Protein AF-A0A918XGK7-F1 (afdb_monomer_lite)

Organism: NCBI:txid141693

pLDDT: mean 85.61, std 13.68, range [44.34, 97.69]

Structure (mmCIF, N/CA/C/O backbone):
data_AF-A0A918XGK7-F1
#
_entry.id   AF-A0A918XGK7-F1
#
loop_
_atom_site.group_PDB
_atom_site.id
_atom_site.type_symbol
_atom_site.label_atom_id
_atom_site.label_alt_id
_atom_site.label_comp_id
_atom_site.label_asym_id
_atom_site.label_entity_id
_atom_site.label_seq_id
_atom_site.pdbx_PDB_ins_code
_atom_site.Cartn_x
_atom_site.Cartn_y
_atom_site.Cartn_z
_atom_site.occupancy
_atom_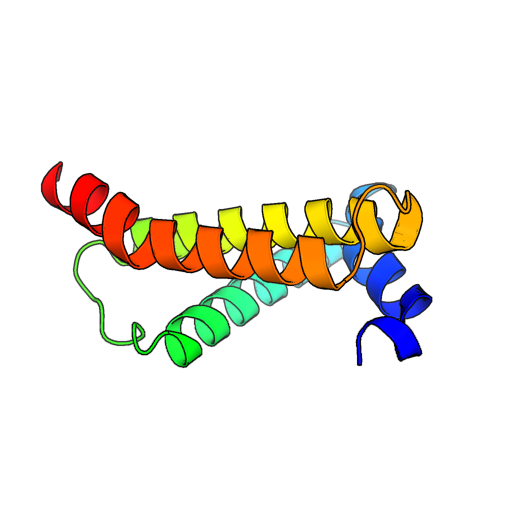site.B_iso_or_equiv
_atom_site.auth_seq_id
_atom_site.auth_comp_id
_atom_site.auth_asym_id
_atom_site.auth_atom_id
_atom_site.pdbx_PDB_model_num
ATOM 1 N N . MET A 1 1 ? 1.549 7.581 -15.624 1.00 50.94 1 MET A N 1
ATOM 2 C CA . MET A 1 1 ? 2.599 8.407 -14.990 1.00 50.94 1 MET A CA 1
ATOM 3 C C . MET A 1 1 ? 3.818 7.566 -14.627 1.00 50.94 1 MET A C 1
ATOM 5 O O . MET A 1 1 ? 4.890 7.894 -15.106 1.00 50.94 1 MET A O 1
ATOM 9 N N . VAL A 1 2 ? 3.644 6.455 -13.897 1.00 58.75 2 VAL A N 1
ATOM 10 C CA . VAL A 1 2 ? 4.733 5.533 -13.501 1.00 58.75 2 VAL A CA 1
ATOM 11 C C . VAL A 1 2 ? 5.549 4.999 -14.687 1.00 58.75 2 VAL A C 1
ATOM 13 O O . VAL A 1 2 ? 6.764 5.108 -14.659 1.00 58.75 2 VAL A O 1
ATOM 16 N N . GLU A 1 3 ? 4.906 4.541 -15.768 1.00 60.41 3 GLU A N 1
ATOM 17 C CA . GLU A 1 3 ? 5.625 4.026 -16.955 1.00 60.41 3 GLU A CA 1
ATOM 18 C C . GLU A 1 3 ? 6.552 5.071 -17.603 1.00 60.41 3 GLU A C 1
ATOM 20 O O . GLU A 1 3 ? 7.665 4.770 -18.015 1.00 60.41 3 GLU A O 1
ATOM 25 N N . ARG A 1 4 ? 6.110 6.336 -17.645 1.00 62.25 4 ARG A N 1
ATOM 26 C CA . ARG A 1 4 ? 6.856 7.440 -18.270 1.00 62.25 4 ARG A CA 1
ATOM 27 C C . ARG A 1 4 ? 8.055 7.900 -17.435 1.00 62.25 4 ARG A C 1
ATOM 29 O O . ARG A 1 4 ? 8.997 8.437 -17.999 1.00 62.25 4 ARG A O 1
ATOM 36 N N . ASN A 1 5 ? 8.005 7.680 -16.120 1.00 68.56 5 ASN A N 1
ATOM 37 C CA . ASN A 1 5 ? 9.030 8.071 -15.149 1.00 68.56 5 ASN A CA 1
ATOM 38 C C . ASN A 1 5 ? 9.626 6.836 -14.450 1.00 68.56 5 ASN A C 1
ATOM 40 O O . ASN A 1 5 ? 9.981 6.901 -13.273 1.00 68.56 5 ASN A O 1
ATOM 44 N N . ARG A 1 6 ? 9.699 5.697 -15.156 1.00 67.88 6 ARG A N 1
ATOM 45 C CA . ARG A 1 6 ? 10.074 4.392 -14.593 1.00 67.88 6 ARG A CA 1
ATOM 46 C C . ARG A 1 6 ? 11.395 4.443 -13.828 1.00 67.88 6 ARG A C 1
ATOM 48 O O . ARG A 1 6 ? 11.460 3.905 -12.736 1.00 67.88 6 ARG A O 1
ATOM 55 N N . GLU A 1 7 ? 12.423 5.099 -14.357 1.00 70.56 7 GLU A N 1
ATOM 56 C CA . GLU A 1 7 ? 13.737 5.193 -13.698 1.00 70.56 7 GLU A CA 1
ATOM 57 C C . GLU A 1 7 ? 13.685 5.987 -12.388 1.00 70.56 7 GLU A C 1
ATOM 59 O O . GLU A 1 7 ? 14.198 5.528 -11.372 1.00 70.56 7 GLU A O 1
ATOM 64 N N . MET A 1 8 ? 12.989 7.127 -12.381 1.00 72.44 8 MET A N 1
ATOM 65 C CA . MET A 1 8 ? 12.766 7.923 -11.169 1.00 72.44 8 MET A CA 1
ATOM 66 C C . MET A 1 8 ? 11.963 7.132 -10.127 1.00 72.44 8 MET A C 1
ATOM 68 O O . MET A 1 8 ? 12.297 7.140 -8.945 1.00 72.44 8 MET A O 1
ATOM 72 N N . TRP A 1 9 ? 10.933 6.405 -10.569 1.00 71.25 9 TRP A N 1
ATOM 73 C CA . TRP A 1 9 ? 10.140 5.533 -9.703 1.00 71.25 9 TRP A CA 1
ATOM 74 C C . TRP A 1 9 ? 10.972 4.376 -9.135 1.00 71.25 9 TRP A C 1
ATOM 76 O O . TRP A 1 9 ? 10.893 4.096 -7.943 1.00 71.25 9 TRP A O 1
ATOM 86 N N . LEU A 1 10 ? 11.811 3.740 -9.958 1.00 73.31 10 LEU A N 1
ATOM 87 C CA . LEU A 1 10 ? 12.707 2.661 -9.541 1.00 73.31 10 LEU A CA 1
ATOM 88 C C . LEU A 1 10 ? 13.792 3.143 -8.575 1.00 73.31 10 LEU A C 1
ATOM 90 O O . LEU A 1 10 ? 14.120 2.415 -7.644 1.00 73.31 10 LEU A O 1
ATOM 94 N N . SER A 1 11 ? 14.307 4.361 -8.752 1.00 70.12 11 SER A N 1
ATOM 95 C CA . SER A 1 11 ? 15.226 4.986 -7.798 1.00 70.12 11 SER A CA 1
ATOM 96 C C . SER A 1 11 ? 14.545 5.223 -6.451 1.00 70.12 11 SER A C 1
ATOM 98 O O . SER A 1 11 ? 15.104 4.867 -5.419 1.00 70.12 11 SER A O 1
ATOM 100 N N . ALA A 1 12 ? 13.324 5.766 -6.454 1.00 68.31 12 ALA A N 1
ATOM 101 C CA . ALA A 1 12 ? 12.577 6.057 -5.231 1.00 68.31 12 ALA A CA 1
ATOM 102 C C . ALA A 1 12 ? 12.235 4.791 -4.429 1.00 68.31 12 ALA A C 1
ATOM 104 O O . ALA A 1 12 ? 12.311 4.801 -3.205 1.00 68.31 12 ALA A O 1
ATOM 105 N N . ILE A 1 13 ? 11.897 3.688 -5.107 1.00 71.75 13 ILE A N 1
ATOM 106 C CA . ILE A 1 13 ? 11.641 2.409 -4.432 1.00 71.75 13 ILE A CA 1
ATOM 107 C C . ILE A 1 13 ? 12.912 1.577 -4.225 1.00 71.75 13 ILE A C 1
ATOM 109 O O . ILE A 1 13 ? 12.831 0.557 -3.564 1.00 71.75 13 ILE A O 1
ATOM 113 N N . GLY A 1 14 ? 14.054 1.916 -4.828 1.00 60.69 14 GLY A N 1
ATOM 114 C CA . GLY A 1 14 ? 15.280 1.102 -4.829 1.00 60.69 14 GLY A CA 1
ATOM 115 C C . GLY A 1 14 ? 16.330 1.507 -3.790 1.00 60.69 14 GLY A C 1
ATOM 116 O O . GLY A 1 14 ? 17.184 0.687 -3.456 1.00 60.69 14 GLY A O 1
ATOM 117 N N . SER A 1 15 ? 16.256 2.729 -3.250 1.00 56.47 15 SER A N 1
ATOM 118 C CA . SER A 1 15 ? 17.222 3.261 -2.270 1.00 56.47 15 SER A CA 1
ATOM 119 C C . SER A 1 15 ? 17.276 2.516 -0.929 1.00 56.47 15 SER A C 1
ATOM 121 O O . SER A 1 15 ? 18.176 2.765 -0.138 1.00 56.47 15 SER A O 1
ATOM 123 N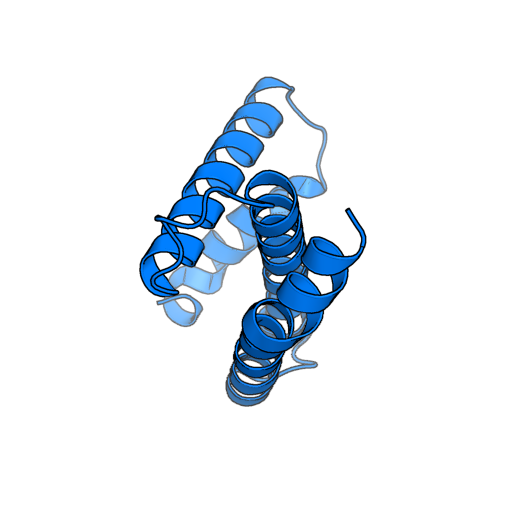 N . GLU A 1 16 ? 16.387 1.554 -0.679 1.00 54.47 16 GLU A N 1
ATOM 124 C CA . GLU A 1 16 ? 16.419 0.695 0.516 1.00 54.47 16 GLU A CA 1
ATOM 125 C C . GLU A 1 16 ? 17.652 -0.245 0.563 1.00 54.47 16 GLU A C 1
ATOM 127 O O . GLU A 1 16 ? 17.886 -0.886 1.582 1.00 54.47 16 GLU A O 1
ATOM 132 N N . ALA A 1 17 ? 18.441 -0.362 -0.520 1.00 44.34 17 ALA A N 1
ATOM 133 C CA . ALA A 1 17 ? 19.491 -1.383 -0.656 1.00 44.34 17 ALA A CA 1
ATOM 134 C C . ALA A 1 17 ? 20.957 -0.892 -0.581 1.00 44.34 17 ALA A C 1
ATOM 136 O O . ALA A 1 17 ? 21.859 -1.726 -0.669 1.00 44.34 17 ALA A O 1
ATOM 137 N N . ILE A 1 18 ? 21.246 0.409 -0.437 1.00 46.34 18 ILE A N 1
ATOM 138 C CA . ILE A 1 18 ? 22.634 0.921 -0.437 1.00 46.34 18 ILE A CA 1
ATOM 139 C C . ILE A 1 18 ? 22.864 1.850 0.762 1.00 46.34 18 ILE A C 1
ATOM 141 O O . ILE A 1 18 ? 22.406 2.983 0.745 1.00 46.34 18 ILE A O 1
ATOM 145 N N . GLY A 1 19 ? 23.595 1.346 1.769 1.00 52.97 19 GLY A N 1
ATOM 146 C CA . GLY A 1 19 ? 24.345 2.090 2.800 1.00 52.97 19 GLY A CA 1
ATOM 147 C C . GLY A 1 19 ? 23.707 3.386 3.306 1.00 52.97 19 GLY A C 1
ATOM 148 O O . GLY A 1 19 ? 23.999 4.454 2.778 1.00 52.97 19 GLY A O 1
ATOM 149 N N . GLN A 1 20 ? 22.861 3.271 4.331 1.00 57.28 20 GLN A N 1
ATOM 150 C CA . GLN A 1 20 ? 21.962 4.325 4.797 1.00 57.28 20 GLN A CA 1
ATOM 151 C C . GLN A 1 20 ? 22.652 5.453 5.577 1.00 57.28 20 GLN A C 1
ATOM 153 O O . GLN A 1 20 ? 23.336 5.236 6.577 1.00 57.28 20 GLN A O 1
ATOM 158 N N . ASP A 1 21 ? 22.386 6.672 5.121 1.00 73.25 21 ASP A N 1
ATOM 159 C CA . ASP A 1 21 ? 22.369 7.882 5.933 1.00 73.25 21 ASP A CA 1
ATOM 160 C C . ASP A 1 21 ? 21.057 7.881 6.744 1.00 73.25 21 ASP A C 1
ATOM 162 O O . ASP A 1 21 ? 19.974 7.741 6.163 1.00 73.25 21 ASP A O 1
ATOM 166 N N . SER A 1 22 ? 21.143 7.998 8.073 1.00 74.69 22 SER A N 1
ATOM 167 C CA . SER A 1 22 ? 19.979 7.977 8.974 1.00 74.69 22 SER A CA 1
ATOM 168 C C . SER A 1 22 ? 18.950 9.056 8.638 1.00 74.69 22 SER A C 1
ATOM 170 O O . SER A 1 22 ? 17.751 8.857 8.842 1.00 74.69 22 SER A O 1
ATOM 172 N N . ASP A 1 23 ? 19.404 10.176 8.079 1.00 78.94 23 ASP A N 1
ATOM 173 C CA . ASP A 1 23 ? 18.534 11.295 7.729 1.00 78.94 23 ASP A CA 1
ATOM 174 C C . ASP A 1 23 ? 17.661 10.942 6.516 1.00 78.94 23 ASP A C 1
ATOM 176 O O . ASP A 1 23 ? 16.480 11.289 6.453 1.00 78.94 23 ASP A O 1
ATOM 180 N N . VAL A 1 24 ? 18.208 10.175 5.567 1.00 77.62 24 VAL A N 1
ATOM 181 C CA . VAL A 1 24 ? 17.474 9.706 4.384 1.00 77.62 24 VAL A CA 1
ATOM 182 C C . VAL A 1 24 ? 16.419 8.673 4.771 1.00 77.62 24 VAL A C 1
ATOM 184 O O . VAL A 1 24 ? 15.304 8.720 4.249 1.00 77.62 24 VAL A O 1
ATOM 187 N N . GLU A 1 25 ? 16.728 7.765 5.699 1.00 75.75 25 GLU A N 1
ATOM 188 C CA . GLU A 1 25 ? 15.733 6.825 6.231 1.00 75.75 25 GLU A CA 1
ATOM 189 C C . GLU A 1 25 ? 14.551 7.551 6.869 1.00 75.75 25 GLU A C 1
ATOM 191 O O . GLU A 1 25 ? 13.397 7.215 6.593 1.00 75.75 25 GLU A O 1
ATOM 196 N N . GLN A 1 26 ? 14.830 8.566 7.688 1.00 80.56 26 GLN A N 1
ATOM 197 C CA . GLN A 1 26 ? 13.786 9.324 8.363 1.00 80.56 26 GLN A CA 1
ATOM 198 C C . GLN A 1 26 ? 12.878 10.049 7.360 1.00 80.56 26 GLN A C 1
ATOM 200 O O . GLN A 1 26 ? 11.655 9.968 7.474 1.00 80.56 26 GLN A O 1
ATOM 205 N N . ILE A 1 27 ? 13.455 10.678 6.331 1.00 84.75 27 ILE A N 1
ATOM 206 C CA . ILE A 1 27 ? 12.681 11.315 5.254 1.00 84.75 27 ILE A CA 1
ATOM 207 C C . ILE A 1 27 ? 11.784 10.289 4.547 1.00 84.75 27 ILE A C 1
ATOM 209 O O . ILE A 1 27 ? 10.616 10.564 4.275 1.00 84.75 27 ILE A O 1
ATOM 213 N N . MET A 1 28 ? 12.301 9.093 4.254 1.00 79.75 28 MET A N 1
ATOM 214 C CA . MET A 1 28 ? 11.515 8.044 3.596 1.00 79.75 28 MET A CA 1
ATOM 215 C C . MET A 1 28 ? 10.357 7.549 4.470 1.00 79.75 28 MET A C 1
ATOM 217 O O . MET A 1 28 ? 9.264 7.311 3.950 1.00 79.75 28 MET A O 1
ATOM 221 N N . LEU A 1 29 ? 10.560 7.446 5.786 1.00 84.38 29 LEU A N 1
ATOM 222 C CA . LEU A 1 29 ? 9.492 7.120 6.732 1.00 84.38 29 LEU A CA 1
ATOM 223 C C . LEU A 1 29 ? 8.401 8.199 6.743 1.00 84.38 29 LEU A C 1
ATOM 225 O O . LEU A 1 29 ? 7.218 7.870 6.669 1.00 84.38 29 LEU A O 1
ATOM 229 N N . GLU A 1 30 ? 8.771 9.480 6.763 1.00 85.81 30 GLU A N 1
ATOM 230 C CA . GLU A 1 30 ? 7.812 10.595 6.702 1.00 85.81 30 GLU A CA 1
ATOM 231 C C . GLU A 1 30 ? 6.999 10.596 5.394 1.00 85.81 30 GLU A C 1
ATOM 233 O O . GLU A 1 30 ? 5.788 10.858 5.390 1.00 85.81 30 GLU A O 1
ATOM 238 N N . VAL A 1 31 ? 7.641 10.247 4.275 1.00 85.75 31 VAL A N 1
ATOM 239 C CA . VAL A 1 31 ? 6.970 10.078 2.979 1.00 85.75 31 VAL A CA 1
ATOM 240 C C . VAL A 1 31 ? 5.960 8.929 3.023 1.00 85.75 31 VAL A C 1
ATOM 242 O O . VAL A 1 31 ? 4.835 9.095 2.541 1.00 85.75 31 VAL A O 1
ATOM 245 N N . ASP A 1 32 ? 6.316 7.789 3.617 1.00 85.12 32 ASP A N 1
ATOM 246 C CA . ASP A 1 32 ? 5.413 6.640 3.749 1.00 85.12 32 ASP A CA 1
ATOM 247 C C . ASP A 1 32 ? 4.216 6.945 4.673 1.00 85.12 32 ASP A C 1
ATOM 249 O O . ASP A 1 32 ? 3.085 6.535 4.379 1.00 85.12 32 ASP A O 1
ATOM 253 N N . GLU A 1 33 ? 4.415 7.721 5.743 1.00 90.38 33 GLU A N 1
ATOM 254 C CA . GLU A 1 33 ? 3.322 8.205 6.600 1.00 90.38 33 GLU A CA 1
ATOM 255 C C . GLU A 1 33 ? 2.377 9.142 5.833 1.00 90.38 33 GLU A C 1
ATOM 257 O O . GLU A 1 33 ? 1.155 8.975 5.880 1.00 90.38 33 GLU A O 1
ATOM 262 N N . THR A 1 34 ? 2.924 10.060 5.036 1.00 91.06 34 THR A N 1
ATOM 263 C CA . THR A 1 34 ? 2.121 10.966 4.197 1.00 91.06 34 THR A CA 1
ATOM 264 C C . THR A 1 34 ? 1.325 10.193 3.140 1.00 91.06 34 THR A C 1
ATOM 266 O O . THR A 1 34 ? 0.146 10.462 2.895 1.00 91.06 34 THR A O 1
ATOM 269 N N . ALA A 1 35 ? 1.945 9.192 2.511 1.00 89.00 35 ALA A N 1
ATOM 270 C CA . ALA A 1 35 ? 1.277 8.326 1.544 1.00 89.00 35 ALA A CA 1
ATOM 271 C C . ALA A 1 35 ? 0.141 7.517 2.190 1.00 89.00 35 ALA A C 1
ATOM 273 O O . ALA A 1 35 ? -0.919 7.348 1.583 1.00 89.00 35 ALA A O 1
ATOM 274 N N . THR A 1 36 ? 0.339 7.063 3.429 1.00 92.62 36 THR A N 1
ATOM 275 C CA . THR A 1 36 ? -0.685 6.371 4.222 1.00 92.62 36 THR A CA 1
ATOM 276 C C . THR A 1 36 ? -1.915 7.253 4.420 1.00 92.62 36 THR A C 1
ATOM 278 O O . THR A 1 36 ? -3.035 6.805 4.166 1.00 92.62 36 THR A O 1
ATOM 281 N N . ASP A 1 37 ? -1.725 8.521 4.789 1.00 92.06 37 ASP A N 1
ATOM 282 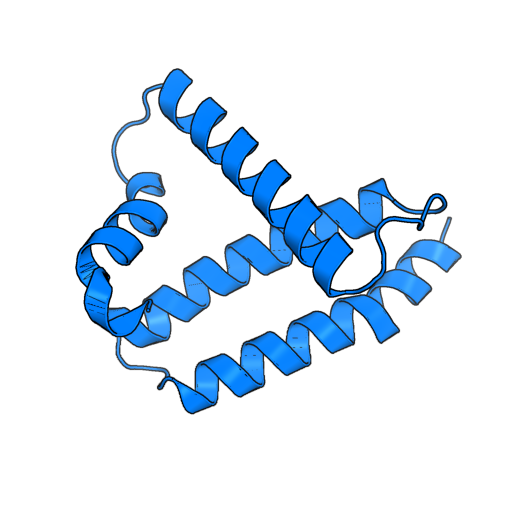C CA . ASP A 1 37 ? -2.829 9.471 4.962 1.00 92.06 37 ASP A CA 1
ATOM 283 C C . ASP A 1 37 ? -3.603 9.718 3.664 1.00 92.06 37 ASP A C 1
ATOM 285 O O . ASP A 1 37 ? -4.837 9.701 3.665 1.00 92.06 37 ASP A O 1
ATOM 289 N N . HIS A 1 38 ? -2.904 9.858 2.536 1.00 90.88 38 HIS A N 1
ATOM 290 C CA . HIS A 1 38 ? -3.551 10.000 1.231 1.00 90.88 38 HIS A CA 1
ATOM 291 C C . HIS A 1 38 ? -4.370 8.765 0.834 1.00 90.88 38 HIS A C 1
ATOM 293 O O . HIS A 1 38 ? -5.459 8.911 0.277 1.00 90.88 38 HIS A O 1
ATOM 299 N N . ILE A 1 39 ? -3.883 7.552 1.122 1.00 90.81 39 ILE A N 1
ATOM 300 C CA . ILE A 1 39 ? -4.636 6.317 0.852 1.00 90.81 39 ILE A CA 1
ATOM 301 C C . ILE A 1 39 ? -5.911 6.280 1.699 1.00 90.81 39 ILE A C 1
ATOM 303 O O . ILE A 1 39 ? -6.981 5.987 1.167 1.00 90.81 39 ILE A O 1
ATOM 307 N N . LEU A 1 40 ? -5.825 6.619 2.988 1.00 93.06 40 LEU A N 1
ATOM 308 C CA . LEU A 1 40 ? -6.995 6.665 3.869 1.00 93.06 40 LEU A CA 1
ATOM 309 C C . LEU A 1 40 ? -8.002 7.730 3.433 1.00 93.06 40 LEU A C 1
ATOM 311 O O . LEU A 1 40 ? -9.206 7.481 3.459 1.00 93.06 40 LEU A O 1
ATOM 315 N N . GLN A 1 41 ? -7.525 8.887 2.978 1.00 92.88 41 GLN A N 1
ATOM 316 C CA . GLN A 1 41 ? -8.378 9.924 2.407 1.00 92.88 41 GLN A CA 1
ATOM 317 C C . GLN A 1 41 ? -9.084 9.443 1.136 1.00 92.88 41 GLN A C 1
ATOM 319 O O . GLN A 1 41 ? -10.297 9.602 1.010 1.00 92.88 41 GLN A O 1
ATOM 324 N N . ALA A 1 42 ? -8.354 8.810 0.216 1.00 89.56 42 ALA A N 1
ATOM 325 C CA . ALA A 1 42 ? -8.922 8.260 -1.013 1.00 89.56 42 ALA A CA 1
ATOM 326 C C . ALA A 1 42 ? -9.930 7.130 -0.740 1.00 89.56 42 ALA A C 1
ATOM 328 O O . ALA A 1 42 ? -10.908 6.987 -1.470 1.00 89.56 42 ALA A O 1
ATOM 329 N N . ALA A 1 43 ? -9.715 6.357 0.326 1.00 89.44 43 ALA A N 1
ATOM 330 C CA . ALA A 1 43 ? -10.627 5.316 0.786 1.00 89.44 43 ALA A CA 1
ATOM 331 C C . ALA A 1 43 ? -11.836 5.854 1.578 1.00 89.44 43 ALA A C 1
ATOM 333 O O . ALA A 1 43 ? -12.681 5.059 1.978 1.00 89.44 43 ALA A O 1
ATOM 334 N N . MET A 1 44 ? -11.933 7.173 1.803 1.00 92.75 44 MET A N 1
ATOM 335 C CA . MET A 1 44 ? -12.938 7.805 2.672 1.00 92.75 44 MET A CA 1
ATOM 336 C C . MET A 1 44 ? -12.930 7.241 4.105 1.00 92.75 44 MET A C 1
ATOM 338 O O . MET A 1 44 ? -13.981 7.021 4.695 1.00 92.75 44 MET A O 1
ATOM 342 N N . MET A 1 45 ? -11.739 6.991 4.655 1.00 93.12 45 MET A N 1
ATOM 343 C CA . MET A 1 45 ? -11.534 6.416 5.995 1.00 93.12 45 MET A CA 1
ATOM 344 C C . MET A 1 45 ? -10.781 7.352 6.953 1.00 93.12 45 MET A C 1
ATOM 346 O O . MET A 1 45 ? -10.283 6.920 7.993 1.00 93.12 45 MET A O 1
ATOM 350 N N . SER A 1 46 ? -10.652 8.638 6.620 1.00 91.25 46 SER A N 1
ATOM 351 C CA . SER A 1 46 ? -9.915 9.614 7.442 1.00 91.25 46 SER A CA 1
ATOM 352 C C . SER A 1 46 ? -10.539 9.873 8.821 1.00 91.25 46 SER A C 1
ATOM 354 O O . SER A 1 46 ? -9.839 10.310 9.742 1.00 91.25 46 SER A O 1
ATOM 356 N N . ASP A 1 47 ? -11.838 9.619 8.960 1.00 92.62 47 ASP A N 1
ATOM 357 C CA . ASP A 1 47 ? -12.658 9.823 10.156 1.00 92.62 47 ASP A CA 1
ATOM 358 C C . ASP A 1 47 ? -12.704 8.599 11.086 1.00 92.62 47 ASP A C 1
ATOM 360 O O . ASP A 1 47 ? -13.245 8.685 12.188 1.00 92.62 47 ASP A O 1
ATOM 364 N N . VAL A 1 48 ? -12.088 7.476 10.702 1.00 92.56 48 VAL A N 1
ATOM 365 C CA . VAL A 1 48 ? -11.971 6.299 11.568 1.00 92.56 48 VAL A CA 1
ATOM 366 C C . VAL A 1 48 ? -11.092 6.632 12.780 1.00 92.56 48 VAL A C 1
ATOM 368 O O . VAL A 1 48 ? -9.898 6.926 12.656 1.00 92.56 48 VAL A O 1
ATOM 371 N N . VAL A 1 49 ? -11.699 6.589 13.969 1.00 92.31 49 VAL A N 1
ATOM 372 C CA . VAL A 1 49 ? -11.026 6.823 15.260 1.00 92.31 49 VAL A CA 1
ATOM 373 C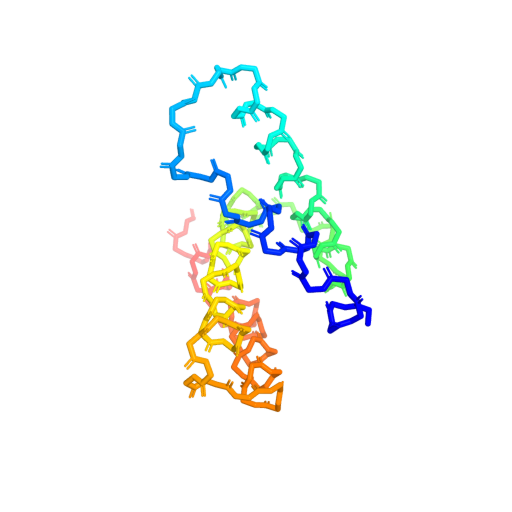 C . VAL A 1 49 ? -10.676 5.499 15.938 1.00 92.31 49 VAL A C 1
ATOM 375 O O . VAL A 1 49 ? -9.534 5.278 16.340 1.00 92.31 49 VAL A O 1
ATOM 378 N N . GLU A 1 50 ? -11.644 4.592 16.041 1.00 93.31 50 GLU A N 1
ATOM 379 C CA . GLU A 1 50 ? -11.451 3.285 16.664 1.00 93.31 50 GLU A CA 1
ATOM 380 C C . GLU A 1 50 ? -10.586 2.376 15.779 1.00 93.31 50 GLU A C 1
ATOM 382 O O . GLU A 1 50 ? -10.869 2.177 14.598 1.00 93.31 50 GLU A O 1
ATOM 387 N N . GLY A 1 51 ? -9.509 1.825 16.343 1.00 93.50 51 GLY A N 1
ATOM 388 C CA . GLY A 1 51 ? -8.573 0.978 15.598 1.00 93.50 51 GLY A CA 1
ATOM 389 C C . GLY A 1 51 ? -7.686 1.731 14.595 1.00 93.50 51 GLY A C 1
ATOM 390 O O . GLY A 1 51 ? -7.040 1.085 13.771 1.00 93.50 51 GLY A O 1
ATOM 391 N N . ARG A 1 52 ? -7.607 3.071 14.662 1.00 93.88 52 ARG A N 1
ATOM 392 C CA . ARG A 1 52 ? -6.858 3.906 13.704 1.00 93.88 52 ARG A CA 1
ATOM 393 C C . ARG A 1 52 ? -5.405 3.472 13.512 1.00 93.88 52 ARG A C 1
ATOM 395 O O . ARG A 1 52 ? -4.962 3.355 12.377 1.00 93.88 52 ARG A O 1
ATOM 402 N N . GLU A 1 53 ? -4.675 3.175 14.585 1.00 94.25 53 GLU A N 1
ATOM 403 C CA . GLU A 1 53 ? -3.275 2.739 14.462 1.00 94.25 53 GLU A CA 1
ATOM 404 C C . GLU A 1 53 ? -3.129 1.376 13.780 1.00 94.25 53 GLU A C 1
ATOM 406 O O . GLU A 1 53 ? -2.221 1.179 12.971 1.00 94.25 53 GLU A O 1
ATOM 411 N N . LYS A 1 54 ? -4.064 0.451 14.025 1.00 95.06 54 LYS A N 1
ATOM 412 C CA . LYS A 1 54 ? -4.108 -0.838 13.320 1.00 95.06 54 LYS A CA 1
ATOM 413 C C . LYS A 1 54 ? -4.366 -0.625 11.830 1.00 95.06 54 LYS A C 1
ATOM 415 O O . LYS A 1 54 ? -3.653 -1.186 11.002 1.00 95.06 54 LYS A O 1
ATOM 420 N N . LEU A 1 55 ? -5.331 0.233 11.495 1.00 95.69 55 LEU A N 1
ATOM 421 C CA . LEU A 1 55 ? -5.649 0.598 10.116 1.00 95.69 55 LEU A CA 1
ATOM 422 C C . LEU A 1 55 ? -4.445 1.235 9.402 1.00 95.69 55 LEU A C 1
ATOM 424 O O . LEU A 1 55 ? -4.072 0.790 8.317 1.00 95.69 55 LEU A O 1
ATOM 428 N N . ARG A 1 56 ? -3.783 2.219 10.027 1.00 95.19 56 ARG A N 1
ATOM 429 C CA . ARG A 1 56 ? -2.552 2.837 9.500 1.00 95.19 56 ARG A CA 1
ATOM 430 C C . ARG A 1 56 ? -1.451 1.801 9.286 1.00 95.19 56 ARG A C 1
ATOM 432 O O . ARG A 1 56 ? -0.827 1.785 8.230 1.00 95.19 56 ARG A O 1
ATOM 439 N N . GLY A 1 57 ? -1.246 0.905 10.253 1.00 95.38 57 GLY A N 1
ATOM 440 C CA . GLY A 1 57 ? -0.269 -0.179 10.155 1.00 95.38 57 GLY A CA 1
ATOM 441 C C . GLY A 1 57 ? -0.510 -1.094 8.953 1.00 95.38 57 GLY A C 1
ATOM 442 O O . GLY A 1 57 ? 0.426 -1.391 8.211 1.00 95.38 57 GLY A O 1
ATOM 443 N N . MET A 1 58 ? -1.764 -1.483 8.708 1.00 96.38 58 MET A N 1
ATOM 444 C CA . MET A 1 58 ? -2.131 -2.293 7.542 1.00 96.38 58 MET A CA 1
ATOM 445 C C . MET A 1 58 ? -1.902 -1.551 6.220 1.00 96.38 58 MET A C 1
ATOM 447 O O . MET A 1 58 ? -1.404 -2.146 5.264 1.00 96.38 58 MET A O 1
ATOM 451 N N . VAL A 1 59 ? -2.223 -0.255 6.158 1.00 95.62 59 VAL A N 1
ATOM 452 C CA . VAL A 1 59 ? -2.007 0.561 4.953 1.00 95.62 59 VAL A CA 1
ATOM 453 C C . VAL A 1 59 ? -0.516 0.754 4.660 1.00 95.62 59 VAL A C 1
ATOM 455 O O . VAL A 1 59 ? -0.114 0.628 3.502 1.00 95.62 59 VAL A O 1
ATOM 458 N N . ARG A 1 60 ? 0.326 0.956 5.682 1.00 94.44 60 ARG A N 1
ATOM 459 C CA . ARG A 1 60 ? 1.792 0.981 5.517 1.00 94.44 60 ARG A CA 1
ATOM 460 C C . ARG A 1 60 ? 2.325 -0.332 4.952 1.00 94.44 60 ARG A C 1
ATOM 462 O O . ARG A 1 60 ? 3.056 -0.323 3.965 1.00 94.44 60 ARG A O 1
ATOM 469 N N . ALA A 1 61 ? 1.898 -1.464 5.518 1.00 95.06 61 ALA A N 1
ATOM 470 C CA . ALA A 1 61 ? 2.285 -2.787 5.026 1.00 95.06 61 ALA A CA 1
ATOM 471 C C . ALA A 1 61 ? 1.836 -3.020 3.570 1.00 95.06 61 ALA A C 1
ATOM 473 O O . ALA A 1 61 ? 2.600 -3.538 2.750 1.00 95.06 61 ALA A O 1
ATOM 474 N N . TYR A 1 62 ? 0.625 -2.578 3.217 1.00 95.25 62 TYR A N 1
ATOM 475 C CA . TYR A 1 62 ? 0.144 -2.579 1.835 1.00 95.25 62 TYR A CA 1
ATOM 476 C C . TYR A 1 62 ? 1.028 -1.718 0.914 1.00 95.25 62 TYR A C 1
ATOM 478 O O . TYR A 1 62 ? 1.343 -2.142 -0.199 1.00 95.25 62 TYR A O 1
ATOM 486 N N . GLY A 1 63 ? 1.490 -0.553 1.378 1.00 91.00 63 GLY A N 1
ATOM 487 C CA . GLY A 1 63 ? 2.448 0.293 0.662 1.00 91.00 63 GLY A CA 1
ATOM 488 C C . GLY A 1 63 ? 3.758 -0.434 0.338 1.00 91.00 63 GLY A C 1
ATOM 489 O O . GLY A 1 63 ? 4.215 -0.403 -0.808 1.00 91.00 63 GLY A O 1
ATOM 490 N N . SER A 1 64 ? 4.326 -1.172 1.295 1.00 90.44 64 SER A N 1
ATOM 491 C CA . SER A 1 64 ? 5.515 -2.008 1.060 1.00 90.44 64 SER A CA 1
ATOM 492 C C . SER A 1 64 ? 5.255 -3.125 0.039 1.00 90.44 64 SER A C 1
ATOM 494 O O . SER A 1 64 ? 6.069 -3.345 -0.862 1.00 90.44 64 SER A O 1
ATOM 496 N N . MET A 1 65 ? 4.098 -3.793 0.111 1.00 94.44 65 MET A N 1
ATOM 497 C CA . MET A 1 65 ? 3.695 -4.793 -0.888 1.00 94.44 65 MET A CA 1
ATOM 498 C C . MET A 1 65 ? 3.553 -4.175 -2.286 1.00 94.44 65 MET A C 1
ATOM 500 O O . MET A 1 65 ? 3.999 -4.769 -3.267 1.00 94.44 65 MET A O 1
ATOM 504 N N . LEU A 1 66 ? 2.993 -2.968 -2.388 1.00 92.81 66 LEU A N 1
ATOM 505 C CA . LEU A 1 66 ? 2.889 -2.224 -3.643 1.00 92.81 66 LEU A CA 1
ATOM 506 C C . LEU A 1 66 ? 4.269 -1.922 -4.239 1.00 92.81 66 LEU A C 1
ATOM 508 O O . LEU A 1 66 ? 4.462 -2.113 -5.446 1.00 92.81 66 LEU A O 1
ATOM 512 N N . LYS A 1 67 ? 5.240 -1.490 -3.421 1.00 88.62 67 LYS A N 1
ATOM 513 C CA . LYS A 1 67 ? 6.633 -1.268 -3.857 1.00 88.62 67 LYS A CA 1
ATOM 514 C C . LYS A 1 67 ? 7.243 -2.567 -4.398 1.00 88.62 67 LYS A C 1
ATOM 516 O O . LYS A 1 67 ? 7.808 -2.569 -5.493 1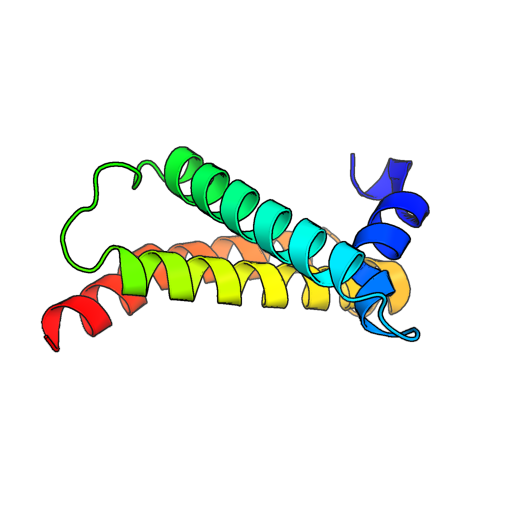.00 88.62 67 LYS A O 1
ATOM 521 N N . ALA A 1 68 ? 7.065 -3.684 -3.691 1.00 92.25 68 ALA A N 1
ATOM 522 C CA . ALA A 1 68 ? 7.554 -4.994 -4.124 1.00 92.25 68 ALA A CA 1
ATOM 523 C C . ALA A 1 68 ? 6.899 -5.466 -5.438 1.00 92.25 68 ALA A C 1
ATOM 525 O O . ALA A 1 68 ? 7.603 -5.821 -6.384 1.00 92.25 68 ALA A O 1
ATOM 526 N N . ALA A 1 69 ? 5.571 -5.388 -5.547 1.00 93.31 69 ALA A N 1
ATOM 527 C CA . ALA A 1 69 ? 4.833 -5.772 -6.750 1.00 93.31 69 ALA A CA 1
ATOM 528 C C . ALA A 1 69 ? 5.173 -4.869 -7.955 1.00 93.31 69 ALA A C 1
ATOM 530 O O . ALA A 1 69 ? 5.245 -5.331 -9.094 1.00 93.31 69 ALA A O 1
ATOM 531 N N . SER A 1 70 ? 5.490 -3.592 -7.714 1.00 90.38 70 SER A N 1
ATOM 532 C CA . SER A 1 70 ? 6.004 -2.693 -8.754 1.00 90.38 70 SER A CA 1
ATOM 533 C C . SER A 1 70 ? 7.352 -3.158 -9.312 1.00 90.38 70 SER A C 1
ATOM 535 O O . SER A 1 70 ? 7.589 -3.007 -10.511 1.00 90.38 70 SER A O 1
ATOM 537 N N . ARG A 1 71 ? 8.231 -3.753 -8.488 1.00 90.81 71 ARG A N 1
ATOM 538 C CA . ARG A 1 71 ? 9.493 -4.355 -8.963 1.00 90.81 71 ARG A CA 1
ATOM 539 C C . ARG A 1 71 ? 9.232 -5.607 -9.811 1.00 90.81 71 ARG A C 1
ATOM 541 O O . ARG A 1 71 ? 9.922 -5.802 -10.812 1.00 90.81 71 ARG A O 1
ATOM 548 N N . GLU A 1 72 ? 8.237 -6.426 -9.465 1.00 95.25 72 GLU A N 1
ATOM 549 C CA . GLU A 1 72 ? 7.821 -7.575 -10.293 1.00 95.25 72 GLU A CA 1
ATOM 550 C C . GLU A 1 72 ? 7.368 -7.146 -11.690 1.00 95.25 72 GLU A C 1
ATOM 552 O O . GLU A 1 72 ? 7.748 -7.771 -12.680 1.00 95.25 72 GLU A O 1
ATOM 557 N N . TRP A 1 73 ? 6.617 -6.045 -11.782 1.00 94.31 73 TRP A N 1
ATOM 558 C CA . TRP A 1 73 ? 6.178 -5.503 -13.065 1.00 94.31 73 TRP A CA 1
ATOM 559 C C . TRP A 1 73 ? 7.308 -4.824 -13.838 1.00 94.31 73 TRP A C 1
ATOM 561 O O . TRP A 1 73 ? 7.605 -5.186 -14.974 1.00 94.31 73 TRP A O 1
ATOM 571 N N . LEU A 1 74 ? 7.950 -3.828 -13.230 1.00 90.69 74 LEU A N 1
ATOM 572 C CA . LEU A 1 74 ? 8.843 -2.936 -13.959 1.00 90.69 74 LEU A CA 1
ATOM 573 C C . LEU A 1 74 ? 10.219 -3.544 -14.181 1.00 90.69 74 LEU A C 1
ATOM 575 O O . LEU A 1 74 ? 10.809 -3.271 -15.219 1.00 90.69 74 LEU A O 1
ATOM 579 N N . VAL A 1 75 ? 10.753 -4.313 -13.228 1.00 89.94 75 VAL A N 1
ATOM 580 C CA . VAL A 1 75 ? 12.123 -4.853 -13.300 1.00 89.94 75 VAL A CA 1
ATOM 581 C C . VAL A 1 75 ? 12.122 -6.273 -13.840 1.00 89.94 75 VAL A C 1
ATOM 583 O O . VAL A 1 75 ? 12.870 -6.568 -14.767 1.00 89.94 75 VAL A O 1
ATOM 586 N N . ARG A 1 76 ? 11.297 -7.152 -13.261 1.00 92.62 76 ARG A N 1
ATOM 587 C CA . ARG A 1 76 ? 11.317 -8.583 -13.595 1.00 92.62 76 ARG A CA 1
ATOM 588 C C . ARG A 1 76 ? 10.426 -8.940 -14.783 1.00 92.62 76 ARG A C 1
ATOM 590 O O . ARG A 1 76 ? 10.679 -9.951 -15.426 1.00 92.62 76 ARG A O 1
ATOM 597 N N . GLY A 1 77 ? 9.397 -8.140 -15.068 1.00 92.94 77 GLY A N 1
ATOM 598 C CA . GLY A 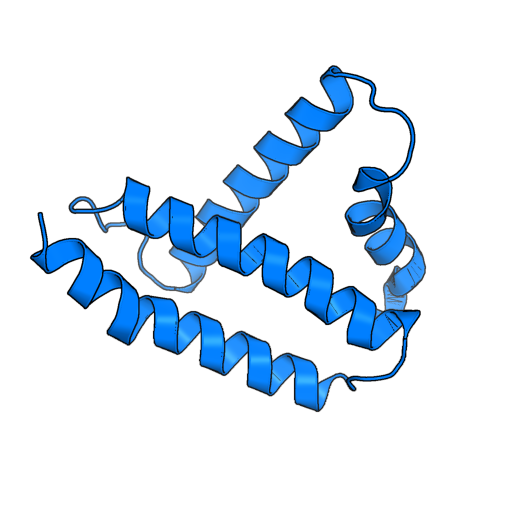1 77 ? 8.400 -8.447 -16.097 1.00 92.94 77 GLY A CA 1
ATOM 599 C C . GLY A 1 77 ? 7.557 -9.690 -15.787 1.00 92.94 77 GLY A C 1
ATOM 600 O O . GLY A 1 77 ? 6.915 -10.223 -16.687 1.00 92.94 77 GLY A O 1
ATOM 601 N N . ALA A 1 78 ? 7.571 -10.164 -14.536 1.00 97.38 78 ALA A N 1
ATOM 602 C CA . ALA A 1 78 ? 6.795 -11.323 -14.092 1.00 97.38 78 ALA A CA 1
ATOM 603 C C . ALA A 1 78 ? 5.302 -10.991 -13.959 1.00 97.38 78 ALA A C 1
ATOM 605 O O . ALA A 1 78 ? 4.454 -11.862 -14.129 1.00 97.38 78 ALA A O 1
ATOM 606 N N . LEU A 1 79 ? 4.999 -9.720 -13.681 1.00 97.38 79 LEU A N 1
ATOM 607 C CA . LEU A 1 79 ? 3.657 -9.156 -13.736 1.00 97.38 79 LEU A CA 1
ATOM 608 C C . LEU A 1 79 ? 3.582 -8.139 -14.869 1.00 97.38 79 LEU A C 1
ATOM 610 O O . LEU A 1 79 ? 4.554 -7.444 -15.165 1.00 97.38 79 LEU A O 1
ATOM 614 N N . ASN A 1 80 ? 2.410 -7.996 -15.472 1.00 95.25 80 ASN A N 1
ATOM 615 C CA . ASN A 1 80 ? 2.107 -6.851 -16.320 1.00 95.25 80 ASN A CA 1
ATOM 616 C C . ASN A 1 80 ? 1.272 -5.806 -15.550 1.00 95.25 80 ASN A C 1
ATOM 618 O O . ASN A 1 80 ? 0.849 -6.005 -14.410 1.00 95.25 80 ASN A O 1
ATOM 622 N N . ARG A 1 81 ? 1.016 -4.660 -16.189 1.00 94.38 81 ARG A N 1
ATOM 623 C CA . ARG A 1 81 ? 0.235 -3.565 -15.595 1.00 94.38 81 ARG A CA 1
ATOM 624 C C . ARG A 1 81 ? -1.184 -3.985 -15.185 1.00 94.38 81 ARG A C 1
ATOM 626 O O . ARG A 1 81 ? -1.692 -3.476 -14.188 1.00 94.38 81 ARG A O 1
ATOM 633 N N . ALA A 1 82 ? -1.836 -4.844 -15.966 1.00 97.06 82 ALA A N 1
ATOM 634 C CA . ALA A 1 82 ? -3.176 -5.337 -15.664 1.00 97.06 82 ALA A CA 1
ATOM 635 C C . ALA A 1 82 ? -3.156 -6.287 -14.458 1.00 97.06 82 ALA A C 1
ATOM 637 O O . ALA A 1 82 ? -3.980 -6.117 -13.562 1.00 97.06 82 ALA A O 1
ATOM 638 N N . ASP A 1 83 ? -2.175 -7.194 -14.379 1.00 97.50 83 ASP A N 1
ATOM 639 C CA . ASP A 1 83 ? -2.009 -8.095 -13.229 1.00 97.50 83 ASP A CA 1
ATOM 640 C C . ASP A 1 83 ? -1.793 -7.294 -11.940 1.00 97.50 83 ASP A C 1
ATOM 642 O O . ASP A 1 83 ? -2.456 -7.528 -10.928 1.00 97.50 83 ASP A O 1
ATOM 646 N N . LEU A 1 84 ? -0.911 -6.288 -12.000 1.00 96.12 84 LEU A N 1
ATOM 647 C CA . LEU A 1 84 ? -0.621 -5.408 -10.872 1.00 96.12 84 LEU A CA 1
ATOM 648 C C . LEU A 1 84 ? -1.869 -4.636 -10.426 1.00 96.12 84 LEU A C 1
ATOM 650 O O . LEU A 1 84 ? -2.122 -4.513 -9.230 1.00 96.12 84 LEU A O 1
ATOM 654 N N . HIS A 1 85 ? -2.662 -4.132 -11.374 1.00 95.12 85 HIS A N 1
ATOM 655 C CA . HIS A 1 85 ? -3.901 -3.423 -11.065 1.00 95.12 85 HIS A CA 1
ATOM 656 C C . HIS A 1 85 ? -4.901 -4.319 -10.326 1.00 95.12 85 HIS A C 1
ATOM 658 O O . HIS A 1 85 ? -5.399 -3.922 -9.274 1.00 95.12 85 HIS A O 1
ATOM 664 N N . VAL A 1 86 ? -5.147 -5.533 -10.834 1.00 97.44 86 VAL A N 1
ATOM 665 C CA . VAL A 1 86 ? -6.051 -6.498 -10.191 1.00 97.44 86 VAL A CA 1
ATOM 666 C C . VAL A 1 86 ? -5.554 -6.837 -8.789 1.00 97.44 86 VAL A C 1
ATOM 668 O O . VAL A 1 86 ? -6.294 -6.670 -7.821 1.00 97.44 86 VAL A O 1
ATOM 671 N N . MET A 1 87 ? -4.290 -7.247 -8.664 1.00 97.06 87 MET A N 1
ATOM 672 C CA . MET A 1 87 ? -3.707 -7.652 -7.386 1.00 97.06 87 MET A CA 1
ATOM 673 C C . MET A 1 87 ? -3.824 -6.544 -6.336 1.00 97.06 87 MET A C 1
ATOM 675 O O . MET A 1 87 ? -4.311 -6.791 -5.232 1.00 97.06 87 MET A O 1
ATOM 679 N N . LEU A 1 88 ? -3.399 -5.324 -6.667 1.00 95.38 88 LEU A N 1
ATOM 680 C CA . LEU A 1 88 ? -3.362 -4.219 -5.711 1.00 95.38 88 LEU A CA 1
ATOM 681 C C . LEU A 1 88 ? -4.765 -3.749 -5.316 1.00 95.38 88 LEU A C 1
ATOM 683 O O . LEU A 1 88 ? -5.041 -3.605 -4.124 1.00 95.38 88 LEU A O 1
ATOM 687 N N . THR A 1 89 ? -5.671 -3.574 -6.282 1.00 95.00 89 THR A N 1
ATOM 688 C CA . THR A 1 89 ? -7.042 -3.131 -5.995 1.00 95.00 89 THR A CA 1
ATOM 689 C C . THR A 1 89 ? -7.814 -4.172 -5.186 1.00 95.00 89 THR A C 1
ATOM 691 O O . THR A 1 89 ? -8.462 -3.815 -4.204 1.00 95.00 89 THR A O 1
ATOM 694 N N . SER A 1 90 ? -7.711 -5.459 -5.527 1.00 97.06 90 SER A N 1
ATOM 695 C CA . SER A 1 90 ? -8.360 -6.514 -4.742 1.00 97.06 90 SER A CA 1
ATOM 696 C C . SER A 1 90 ? -7.779 -6.619 -3.332 1.00 97.06 90 SER A C 1
ATOM 698 O O . SER A 1 90 ? -8.534 -6.766 -2.374 1.00 97.06 90 SER A O 1
ATOM 700 N N . SER A 1 91 ? -6.457 -6.491 -3.186 1.00 97.12 91 SER A N 1
ATOM 701 C CA . SER A 1 91 ? -5.804 -6.611 -1.879 1.00 97.12 91 SER A CA 1
ATOM 702 C C . SER A 1 91 ? -6.183 -5.473 -0.938 1.00 97.12 91 SER A C 1
ATOM 704 O O . SER A 1 91 ? -6.526 -5.734 0.212 1.00 97.12 91 SER A O 1
ATOM 706 N N . VAL A 1 92 ? -6.169 -4.218 -1.407 1.00 95.12 92 VAL A N 1
ATOM 707 C CA . VAL A 1 92 ? -6.537 -3.084 -0.545 1.00 95.12 92 VAL A CA 1
ATOM 708 C C . VAL A 1 92 ? -8.005 -3.157 -0.137 1.00 95.12 92 VAL A C 1
ATOM 710 O O . VAL A 1 92 ? -8.311 -2.978 1.036 1.00 95.12 92 VAL A O 1
ATOM 713 N N . LEU A 1 93 ? -8.913 -3.512 -1.054 1.00 95.31 93 LEU A N 1
ATOM 714 C CA . LEU A 1 93 ? -10.327 -3.679 -0.711 1.00 95.31 93 LEU A CA 1
ATOM 715 C C . LEU A 1 93 ? -10.521 -4.783 0.332 1.00 95.31 93 LEU A C 1
ATOM 717 O O . LEU A 1 93 ? -11.247 -4.574 1.298 1.00 95.31 93 LEU A O 1
ATOM 721 N N . HIS A 1 94 ? -9.823 -5.913 0.196 1.00 97.69 94 HIS A N 1
ATOM 722 C CA . HIS A 1 94 ? -9.893 -6.993 1.177 1.00 97.69 94 HIS A CA 1
ATOM 723 C C . HIS A 1 94 ? -9.351 -6.577 2.553 1.00 97.69 94 HIS A C 1
ATOM 725 O O . HIS A 1 94 ? -9.963 -6.880 3.579 1.00 97.69 94 HIS A O 1
ATOM 731 N N . ILE A 1 95 ? -8.243 -5.828 2.589 1.00 97.12 95 ILE A N 1
ATOM 732 C CA . ILE A 1 95 ? -7.706 -5.276 3.838 1.00 97.12 95 ILE A CA 1
ATOM 733 C C . ILE A 1 95 ? -8.755 -4.394 4.521 1.00 97.12 95 ILE A C 1
ATOM 735 O O . ILE A 1 95 ? -9.040 -4.584 5.701 1.00 97.12 95 ILE A O 1
ATOM 739 N N . LEU A 1 96 ? -9.361 -3.462 3.785 1.00 94.75 96 LEU A N 1
ATOM 740 C CA . LEU A 1 96 ? -10.279 -2.476 4.358 1.00 94.75 96 LEU A CA 1
ATOM 741 C C . LEU A 1 96 ? -11.643 -3.067 4.737 1.00 94.75 96 LEU A C 1
ATOM 743 O O . LEU A 1 96 ? -12.215 -2.688 5.755 1.00 94.75 96 LEU A O 1
ATOM 747 N N . GLN A 1 97 ? -12.172 -3.983 3.925 1.00 95.06 97 GLN A N 1
ATOM 748 C CA . GLN A 1 97 ? -13.540 -4.495 4.062 1.00 95.06 97 GLN A CA 1
ATOM 749 C C . GLN A 1 97 ? -13.625 -5.800 4.855 1.00 95.06 97 GLN A C 1
ATOM 751 O O . GLN A 1 97 ? -14.711 -6.168 5.293 1.00 95.06 97 GLN A O 1
ATOM 756 N N . THR A 1 98 ? -12.516 -6.523 5.019 1.00 97.12 98 THR A N 1
ATOM 757 C CA . THR A 1 98 ? -12.512 -7.840 5.673 1.00 97.12 98 THR A CA 1
ATOM 758 C C . THR A 1 98 ? -11.519 -7.899 6.824 1.00 97.12 98 THR A C 1
ATOM 760 O O . THR A 1 98 ? -11.907 -8.214 7.945 1.00 97.12 98 THR A O 1
ATOM 763 N N . VAL A 1 99 ? -10.251 -7.563 6.580 1.00 97.19 99 VAL A N 1
ATOM 764 C CA . VAL A 1 99 ? -9.197 -7.728 7.595 1.00 97.19 99 VAL A CA 1
ATOM 765 C C . VAL A 1 99 ? -9.322 -6.692 8.710 1.00 97.19 99 VAL A C 1
ATOM 767 O O . VAL A 1 99 ? -9.279 -7.049 9.884 1.00 97.19 99 VAL A O 1
ATOM 770 N N . PHE A 1 100 ? -9.497 -5.413 8.368 1.00 95.88 100 PHE A N 1
ATOM 771 C CA . PHE A 1 100 ? -9.592 -4.346 9.362 1.00 95.88 100 PHE A CA 1
ATOM 772 C C . PHE A 1 100 ? -10.776 -4.534 10.329 1.00 95.88 100 PHE A C 1
ATOM 774 O O . PHE A 1 100 ? -10.533 -4.470 11.535 1.00 95.88 100 PHE A O 1
ATOM 781 N N . PRO A 1 101 ? -12.013 -4.827 9.869 1.00 95.25 101 PRO A N 1
ATOM 782 C CA . PRO A 1 101 ? -13.122 -5.137 10.769 1.00 95.25 101 PRO A CA 1
ATOM 783 C C . PRO A 1 101 ? -12.811 -6.282 11.740 1.00 95.25 101 PRO A C 1
ATOM 785 O O . PRO A 1 101 ? -12.968 -6.096 12.943 1.00 95.25 101 PRO A O 1
ATOM 788 N N . ALA A 1 102 ? -12.274 -7.404 11.245 1.00 95.56 102 ALA A N 1
ATOM 789 C CA . ALA A 1 102 ? -11.950 -8.566 12.076 1.00 95.56 102 ALA A CA 1
ATOM 790 C C . ALA A 1 102 ? -10.900 -8.242 13.154 1.00 95.56 102 ALA A C 1
ATOM 792 O O . ALA A 1 102 ? -11.083 -8.540 14.329 1.00 95.56 102 ALA A O 1
ATOM 793 N N . VAL A 1 103 ? -9.822 -7.550 12.778 1.00 92.88 103 VAL A N 1
ATOM 794 C CA . VAL A 1 103 ? -8.750 -7.184 13.719 1.00 92.88 103 VAL A CA 1
ATOM 795 C C . VAL A 1 103 ? -9.191 -6.090 14.698 1.00 92.88 103 VAL A C 1
ATOM 797 O O . VAL A 1 103 ? -8.605 -5.955 15.777 1.00 92.88 103 VAL A O 1
ATOM 800 N N . ARG A 1 104 ? -10.187 -5.269 14.346 1.00 88.81 104 ARG A N 1
ATOM 801 C CA . ARG A 1 104 ? -10.760 -4.270 15.257 1.00 88.81 104 ARG A CA 1
ATOM 802 C C . ARG A 1 104 ? -11.648 -4.920 16.320 1.00 88.81 104 ARG A C 1
ATOM 804 O O . ARG A 1 104 ? -11.562 -4.492 17.460 1.00 88.81 104 ARG A O 1
ATOM 811 N N . GLU A 1 105 ? -12.446 -5.924 15.957 1.00 78.94 105 GLU A N 1
ATOM 812 C CA . GLU A 1 105 ? -13.365 -6.632 16.868 1.00 78.94 105 GLU A CA 1
ATOM 813 C C . GLU A 1 105 ? -12.646 -7.467 17.944 1.00 78.94 105 GLU A C 1
ATOM 815 O O . GLU A 1 105 ? -13.197 -7.702 19.015 1.00 78.94 105 GLU A O 1
ATOM 820 N N . GLU A 1 106 ? -11.403 -7.886 17.694 1.00 64.81 106 GLU A N 1
ATOM 821 C CA . GLU A 1 106 ? -10.561 -8.624 18.650 1.00 64.81 106 GLU A CA 1
ATOM 822 C C . GLU A 1 106 ? -9.888 -7.729 19.723 1.00 64.81 106 GLU A C 1
ATOM 824 O O . GLU A 1 106 ? -8.875 -8.108 20.316 1.00 64.81 106 GLU A O 1
ATOM 829 N N . SER A 1 107 ? -10.364 -6.504 19.971 1.00 54.66 107 SER A N 1
ATOM 830 C CA . SER A 1 107 ? -9.777 -5.565 20.954 1.00 54.66 107 SER A CA 1
ATOM 831 C C . SER A 1 107 ? -10.814 -4.806 21.751 1.00 54.66 107 SER A C 1
ATOM 833 O O . SER A 1 107 ? -10.465 -4.455 22.899 1.00 54.66 107 SER A O 1
#

Foldseek 3Di:
DCVVCVVVLCCLLVVVPDDDDPVVVVVNVVVLLVVLCVVCVVVVNNPDDQCVVVSSVLSSVLVNVLSVVSCCVRPVVVDHPVRSVVVSVVVVCCCVVPVSVVVRVVD

Radius of gyration: 15.3 Å; chains: 1; bounding box: 38×23×39 Å

Secondary structure (DSSP, 8-state):
-TGGGHHHHHHHHHGGGS---HHHHHHHHHHHHHHHHHHHHHTT-TT--TTHHHHHHHHHHHHHHHHHHHHIIIII-SS-HHHHHHHHHHHHHHIIIIIHHHHHHT-

Sequence (107 aa):
MVERNREMWLSAIGSEAIGQDSDVEQIMLEVDETATDHILQAAMMSDVVEGREKLRGMVRAYGSMLKAASREWLVRGALNRADLHVMLTSSVLHILQTVFPAVREES